Protein AF-A0A235B2T0-F1 (afdb_monomer)

Nearest PDB structures (foldseek):
  3qr1-assembly1_A  TM=4.630E-01  e=9.620E-01  Doryteuthis pealeii
  6hxv-assembly1_A  TM=5.311E-01  e=2.150E+00  Danio rerio
  7z31-assembly1_B  TM=5.820E-01  e=2.930E+00  Saccharomyces cerevisiae S288C
  4ryv-assembly1_A  TM=4.401E-01  e=2.021E+00  Lupinus luteus
  8qgy-assembly1_A  TM=5.493E-01  e=4.519E+00  Homo sapiens

Foldseek 3Di:
DALLVVQLVVVVPDDAQFKFWDDDDPVAFIWIWHWYADPNAIWIWIDTVPDPDIDIDSDSNVVSVVVCVRPPRVPPPDPRDRDDDPPPPDDPPDD

Solvent-accessible surface area (backbone atoms only — not comparable to full-atom values): 5944 Å² total; per-residue (Å²): 136,53,73,65,57,54,52,49,54,50,62,69,68,53,50,82,64,26,39,42,47,47,73,64,47,102,90,42,78,41,37,38,37,34,30,44,76,57,94,94,39,64,30,44,35,42,37,39,90,94,50,94,70,67,47,78,32,76,44,67,65,63,46,49,54,53,48,41,74,79,50,56,72,90,67,70,79,62,83,82,51,78,52,68,79,69,78,77,73,77,81,82,84,74,135

Structure (mmCIF, N/CA/C/O backbone):
data_AF-A0A235B2T0-F1
#
_entry.id   AF-A0A235B2T0-F1
#
loop_
_atom_site.group_PDB
_atom_site.id
_atom_site.type_symbol
_atom_site.label_atom_id
_atom_site.label_alt_id
_atom_site.label_comp_id
_atom_site.label_asym_id
_atom_site.label_entity_id
_atom_site.label_seq_id
_atom_site.pdbx_PDB_ins_code
_atom_site.Cartn_x
_atom_site.Cartn_y
_atom_site.Cartn_z
_atom_site.occupancy
_atom_site.B_iso_or_equiv
_atom_site.auth_seq_id
_atom_site.auth_comp_id
_atom_site.auth_asym_id
_atom_site.auth_atom_id
_atom_site.pdbx_PDB_model_num
ATOM 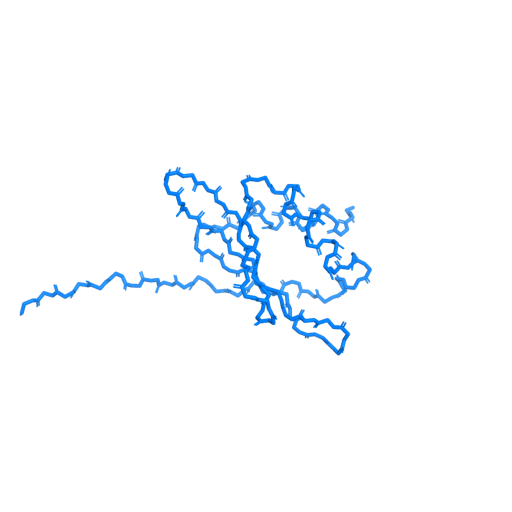1 N N . MET A 1 1 ? -18.079 2.356 11.168 1.00 56.66 1 MET A N 1
ATOM 2 C CA . MET A 1 1 ? -16.946 2.367 10.228 1.00 56.66 1 MET A CA 1
ATOM 3 C C . MET A 1 1 ? -15.684 1.973 10.963 1.00 56.66 1 MET A C 1
ATOM 5 O O . MET A 1 1 ? -15.281 2.646 11.906 1.00 56.66 1 MET A O 1
ATOM 9 N N . THR A 1 2 ? -15.121 0.837 10.584 1.00 71.50 2 THR A N 1
ATOM 10 C CA . THR A 1 2 ? -13.828 0.342 11.054 1.00 71.50 2 THR A CA 1
ATOM 11 C C . THR A 1 2 ? -12.701 0.972 10.234 1.00 71.50 2 THR A C 1
ATOM 13 O O . THR A 1 2 ? -12.896 1.353 9.081 1.00 71.50 2 THR A O 1
ATOM 16 N N . ASN A 1 3 ? -11.490 1.047 10.793 1.00 73.75 3 ASN A N 1
ATOM 17 C CA . ASN A 1 3 ? -10.324 1.581 10.074 1.00 73.75 3 ASN A CA 1
ATOM 18 C C . ASN A 1 3 ? -10.039 0.817 8.763 1.00 73.75 3 ASN A C 1
ATOM 20 O O . ASN A 1 3 ? -9.498 1.393 7.827 1.00 73.75 3 ASN A O 1
ATOM 24 N N . ARG A 1 4 ? -10.414 -0.469 8.677 1.00 81.06 4 ARG A N 1
ATOM 25 C CA . ARG A 1 4 ? -10.277 -1.275 7.454 1.00 81.06 4 ARG A CA 1
ATOM 26 C C . ARG A 1 4 ? -11.181 -0.753 6.339 1.00 81.06 4 ARG A C 1
ATOM 28 O O . ARG A 1 4 ? -10.700 -0.545 5.234 1.00 81.06 4 ARG A O 1
ATOM 35 N N . GLU A 1 5 ? -12.455 -0.511 6.639 1.00 82.69 5 GLU A N 1
ATOM 36 C CA . GLU A 1 5 ? -13.437 0.004 5.672 1.00 82.69 5 GLU A CA 1
ATOM 37 C C . GLU A 1 5 ? -13.011 1.365 5.120 1.00 82.69 5 GLU A C 1
ATOM 39 O O . GLU A 1 5 ? -13.014 1.555 3.911 1.00 82.69 5 GLU A O 1
ATOM 44 N N . GLN A 1 6 ? -12.523 2.258 5.984 1.00 80.50 6 GLN A N 1
ATOM 45 C CA . GLN A 1 6 ? -12.030 3.572 5.562 1.00 80.50 6 GLN A CA 1
ATOM 46 C C . GLN A 1 6 ? -10.838 3.475 4.602 1.00 80.50 6 GLN A C 1
ATOM 48 O O . GLN A 1 6 ? -10.761 4.232 3.640 1.00 80.50 6 GLN A O 1
ATOM 53 N N . ILE A 1 7 ? -9.903 2.548 4.844 1.00 83.12 7 ILE A N 1
ATOM 54 C CA . ILE A 1 7 ? -8.764 2.330 3.941 1.0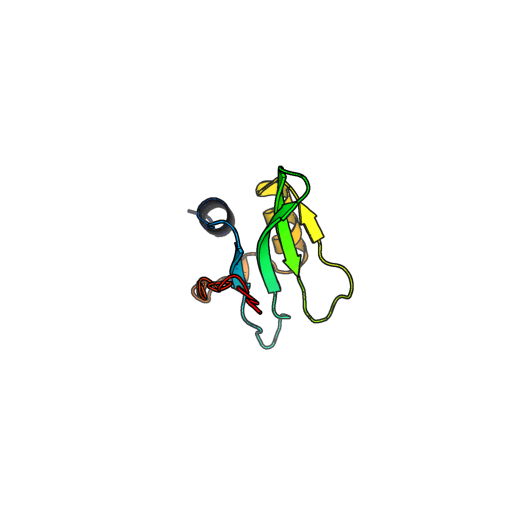0 83.12 7 ILE A CA 1
ATOM 55 C C . ILE A 1 7 ? -9.245 1.734 2.612 1.00 83.12 7 ILE A C 1
ATOM 57 O O . ILE A 1 7 ? -8.750 2.130 1.562 1.00 83.12 7 ILE A O 1
ATOM 61 N N . VAL A 1 8 ? -10.212 0.812 2.634 1.00 88.44 8 VAL A N 1
ATOM 62 C CA . VAL A 1 8 ? -10.797 0.251 1.406 1.00 88.44 8 VAL A CA 1
ATOM 63 C C . VAL A 1 8 ? -11.460 1.349 0.575 1.00 88.44 8 VAL A C 1
ATOM 65 O O . VAL A 1 8 ? -11.131 1.481 -0.601 1.00 88.44 8 VAL A O 1
ATOM 68 N N . GLU A 1 9 ? -12.335 2.160 1.175 1.00 87.50 9 GLU A N 1
ATOM 69 C CA . GLU A 1 9 ? -13.002 3.277 0.490 1.00 87.50 9 GLU A CA 1
ATOM 70 C C . GLU A 1 9 ? -11.982 4.263 -0.082 1.00 87.50 9 GLU A C 1
ATOM 72 O O . GLU A 1 9 ? -12.074 4.672 -1.239 1.00 87.50 9 GLU A O 1
ATOM 77 N N . LEU A 1 10 ? -10.950 4.577 0.701 1.00 85.81 10 LEU A N 1
ATOM 78 C CA . LEU A 1 10 ? -9.856 5.435 0.279 1.00 85.81 10 LEU A CA 1
ATOM 79 C C . LEU A 1 10 ? -9.139 4.885 -0.960 1.00 85.81 10 LEU A C 1
ATOM 81 O O . LEU A 1 10 ? -9.007 5.595 -1.954 1.00 85.81 10 LEU A O 1
ATOM 85 N N . LEU A 1 11 ? -8.717 3.620 -0.936 1.00 87.94 11 LEU A N 1
ATOM 86 C CA . LEU A 1 11 ? -8.028 2.987 -2.062 1.00 87.94 11 LEU A CA 1
ATOM 87 C C . LEU A 1 11 ? -8.921 2.831 -3.297 1.00 87.94 11 LEU A C 1
ATOM 89 O O . LEU A 1 11 ? -8.426 2.943 -4.419 1.00 87.94 11 LEU A O 1
ATOM 93 N N . GLN A 1 12 ? -10.219 2.588 -3.107 1.00 88.88 12 GLN A N 1
ATOM 94 C CA . GLN A 1 12 ? -11.194 2.526 -4.197 1.00 88.88 12 GLN A CA 1
ATOM 95 C C . GLN A 1 12 ? -11.420 3.899 -4.837 1.00 88.88 12 GLN A C 1
ATOM 97 O O . GLN A 1 12 ? -11.548 3.978 -6.061 1.00 88.88 12 GLN A O 1
ATOM 102 N N . SER A 1 13 ? -11.412 4.962 -4.027 1.00 88.38 13 SER A N 1
ATOM 103 C CA . SER A 1 13 ? -11.544 6.349 -4.485 1.00 88.38 13 SER A CA 1
ATOM 104 C C . SER A 1 13 ? -1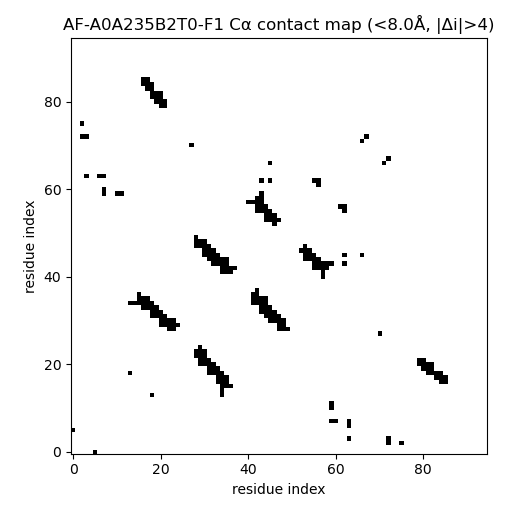0.295 6.892 -5.187 1.00 88.38 13 SER A C 1
ATOM 106 O O . SER A 1 13 ? -10.384 7.912 -5.867 1.00 88.38 13 SER A O 1
ATOM 108 N N . MET A 1 14 ? -9.142 6.216 -5.061 1.00 87.50 14 MET A N 1
ATOM 109 C CA . MET A 1 14 ? -7.906 6.665 -5.700 1.00 87.50 14 MET A CA 1
ATOM 110 C C . MET A 1 14 ? -8.042 6.699 -7.222 1.00 87.50 14 MET A C 1
ATOM 112 O O . MET A 1 14 ? -8.432 5.710 -7.839 1.00 87.50 14 MET A O 1
ATOM 116 N N . GLN A 1 15 ? -7.642 7.798 -7.843 1.00 87.56 15 GLN A N 1
ATOM 117 C CA . GLN A 1 15 ? -7.547 7.922 -9.292 1.00 87.56 15 GLN A CA 1
ATOM 118 C C . GLN A 1 15 ? -6.268 7.269 -9.831 1.00 87.56 15 GLN A C 1
ATOM 120 O O . GLN A 1 15 ? -5.341 6.946 -9.085 1.00 87.56 15 GLN A O 1
ATOM 125 N N . LEU A 1 16 ? -6.222 7.045 -11.146 1.00 87.62 16 LEU A N 1
ATOM 126 C CA . LEU A 1 16 ? -5.020 6.557 -11.820 1.00 87.62 16 LEU A CA 1
ATOM 127 C C . LEU A 1 16 ? -3.853 7.534 -11.597 1.00 87.62 16 LEU A C 1
ATOM 129 O O . LEU A 1 16 ? -4.044 8.744 -11.622 1.00 87.62 16 LEU A O 1
ATOM 133 N N . ASN A 1 17 ? -2.655 6.996 -11.376 1.00 85.81 17 ASN A N 1
ATOM 134 C CA . ASN A 1 17 ? -1.419 7.713 -11.048 1.00 85.81 17 ASN A CA 1
ATOM 135 C C . ASN A 1 17 ? -1.463 8.507 -9.734 1.00 85.81 17 ASN A C 1
ATOM 137 O O . ASN A 1 17 ? -0.500 9.192 -9.393 1.00 85.81 17 ASN A O 1
ATOM 141 N N . GLN A 1 18 ? -2.536 8.383 -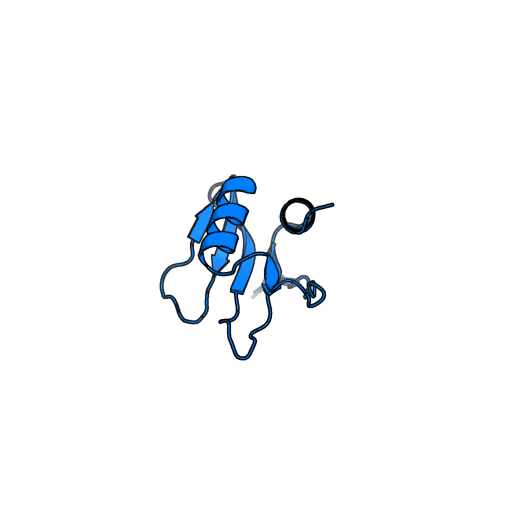8.951 1.00 87.19 18 GLN A N 1
ATOM 142 C CA . GLN A 1 18 ? -2.586 8.976 -7.627 1.00 87.19 18 GLN A CA 1
ATOM 143 C C . GLN A 1 18 ? -1.701 8.188 -6.660 1.00 87.19 18 GLN A C 1
ATOM 145 O O . GLN A 1 18 ? -1.678 6.951 -6.675 1.00 87.19 18 GLN A O 1
ATOM 150 N N . THR A 1 19 ? -1.020 8.920 -5.779 1.00 87.62 19 THR A N 1
ATOM 151 C CA . THR A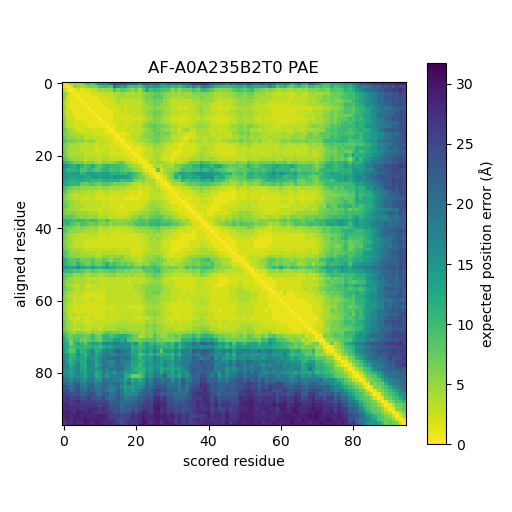 1 19 ? -0.205 8.357 -4.704 1.00 87.62 19 THR A CA 1
ATOM 152 C C . THR A 1 19 ? -0.807 8.701 -3.347 1.00 87.62 19 THR A C 1
ATOM 154 O O . THR A 1 19 ? -1.023 9.859 -2.997 1.00 87.62 19 THR A O 1
ATOM 157 N N . LEU A 1 20 ? -1.049 7.681 -2.537 1.00 86.50 20 LEU A N 1
ATOM 158 C CA . LEU A 1 20 ? -1.398 7.809 -1.135 1.00 86.50 20 LEU A CA 1
ATOM 159 C C . LEU A 1 20 ? -0.148 7.561 -0.294 1.00 86.50 20 LEU A C 1
ATOM 161 O O . LEU A 1 20 ? 0.486 6.517 -0.408 1.00 86.50 20 LEU A O 1
ATOM 165 N N . THR A 1 21 ? 0.203 8.504 0.575 1.00 83.50 21 THR A N 1
ATOM 166 C CA . THR A 1 21 ? 1.386 8.371 1.432 1.00 83.50 21 THR A CA 1
ATOM 167 C C . THR A 1 21 ? 0.974 8.235 2.889 1.00 83.50 21 THR A C 1
ATOM 169 O O . THR A 1 21 ? 0.376 9.136 3.476 1.00 83.50 21 THR A O 1
ATOM 172 N N . PHE A 1 22 ? 1.350 7.118 3.501 1.00 82.12 22 PHE A N 1
ATOM 173 C CA . PHE A 1 22 ? 1.271 6.926 4.940 1.00 82.12 22 PHE A CA 1
ATOM 174 C C . PHE A 1 22 ? 2.559 7.462 5.559 1.00 82.12 22 PHE A C 1
ATOM 176 O O . PHE A 1 22 ? 3.635 6.920 5.289 1.00 82.12 22 PHE A O 1
ATOM 183 N N . PRO A 1 23 ? 2.478 8.519 6.384 1.00 75.25 23 PRO A N 1
ATOM 184 C CA . PRO A 1 23 ? 3.663 9.195 6.877 1.00 75.25 23 PRO A CA 1
ATOM 185 C C . PRO A 1 23 ? 4.501 8.277 7.767 1.00 75.25 23 PRO A C 1
ATOM 187 O O . PRO A 1 23 ? 3.969 7.426 8.503 1.00 75.25 23 PRO A O 1
ATOM 190 N N . PHE A 1 24 ? 5.811 8.520 7.720 1.00 75.75 24 PHE A N 1
ATOM 191 C CA . PHE A 1 24 ? 6.757 8.004 8.696 1.00 75.75 24 PHE A CA 1
ATOM 192 C C . PHE A 1 24 ? 6.329 8.430 10.103 1.00 75.75 24 PHE A C 1
ATOM 194 O O . PHE A 1 24 ? 5.919 9.568 10.337 1.00 75.75 24 PHE A O 1
ATOM 201 N N . THR A 1 25 ? 6.421 7.509 11.053 1.00 72.00 25 THR A N 1
ATOM 202 C CA . THR A 1 25 ? 6.247 7.811 12.479 1.00 72.00 25 THR A CA 1
ATOM 203 C C . THR A 1 25 ? 7.380 7.152 13.248 1.00 72.00 25 THR A C 1
ATOM 205 O O . THR A 1 25 ? 7.982 6.217 12.738 1.00 72.00 25 THR A O 1
ATOM 208 N N . VAL A 1 26 ? 7.632 7.576 14.489 1.00 69.00 26 VAL A N 1
ATOM 209 C CA . VAL A 1 26 ? 8.714 7.033 15.341 1.00 69.00 26 VAL A CA 1
ATOM 210 C C . VAL A 1 26 ? 8.752 5.495 15.362 1.00 69.00 26 VAL A C 1
ATOM 212 O O . VAL A 1 26 ? 9.824 4.909 15.435 1.00 69.00 26 VAL A O 1
ATOM 215 N N . ASN A 1 27 ? 7.593 4.843 15.227 1.00 69.19 27 ASN A N 1
ATOM 216 C CA . ASN A 1 27 ? 7.468 3.388 15.279 1.00 69.19 27 ASN A CA 1
ATOM 217 C C . ASN A 1 27 ? 7.258 2.712 13.909 1.00 69.19 27 ASN A C 1
ATOM 219 O O . ASN A 1 27 ? 7.167 1.489 13.874 1.00 69.19 27 ASN A O 1
ATOM 223 N N . HIS A 1 28 ? 7.117 3.464 12.805 1.00 71.81 28 HIS A N 1
ATOM 224 C CA . HIS A 1 28 ? 6.724 2.905 11.499 1.00 71.81 28 HIS A CA 1
ATOM 225 C C . HIS A 1 28 ? 7.398 3.592 10.328 1.00 71.81 28 HIS A C 1
ATOM 227 O O . HIS A 1 28 ? 7.388 4.819 10.224 1.00 71.81 28 HIS A O 1
ATOM 233 N N . THR A 1 29 ? 7.864 2.766 9.395 1.00 80.50 29 THR A N 1
ATOM 234 C CA . THR A 1 29 ? 8.357 3.216 8.097 1.00 80.50 29 THR A CA 1
ATOM 235 C C . THR A 1 29 ? 7.257 3.900 7.278 1.00 80.50 29 THR A C 1
ATOM 237 O O . THR A 1 29 ? 6.059 3.671 7.478 1.00 80.50 29 THR A O 1
ATOM 240 N N . GLN A 1 30 ? 7.680 4.757 6.356 1.00 84.81 30 GLN A N 1
ATOM 241 C CA . GLN A 1 30 ? 6.802 5.386 5.380 1.00 84.81 30 GLN A CA 1
ATOM 242 C C . GLN A 1 30 ? 6.310 4.342 4.374 1.00 84.81 30 GLN A C 1
ATOM 244 O O . GLN A 1 30 ? 7.057 3.441 3.994 1.00 84.81 30 GLN A O 1
ATOM 249 N N . ILE A 1 31 ? 5.055 4.462 3.947 1.00 87.69 31 ILE A N 1
ATOM 250 C CA . ILE A 1 31 ? 4.463 3.579 2.938 1.00 87.69 31 ILE A CA 1
ATOM 251 C C . ILE A 1 31 ? 3.821 4.454 1.872 1.00 87.69 31 ILE A C 1
ATOM 253 O O . ILE A 1 31 ? 3.074 5.375 2.197 1.00 87.69 31 ILE A O 1
ATOM 257 N N . HIS A 1 32 ? 4.096 4.158 0.612 1.00 89.62 32 HIS A N 1
ATOM 258 C CA . HIS A 1 32 ? 3.453 4.774 -0.537 1.00 89.62 32 HIS A CA 1
ATOM 259 C C . HIS A 1 32 ? 2.556 3.734 -1.189 1.00 89.62 32 HIS A C 1
ATOM 261 O O . HIS A 1 32 ? 2.970 2.597 -1.393 1.00 89.62 32 HIS A O 1
ATOM 267 N N . ILE A 1 33 ? 1.323 4.108 -1.499 1.00 91.31 33 ILE A N 1
ATOM 268 C CA . ILE A 1 33 ? 0.423 3.292 -2.300 1.00 91.31 33 ILE A CA 1
ATOM 269 C C . ILE A 1 33 ? 0.112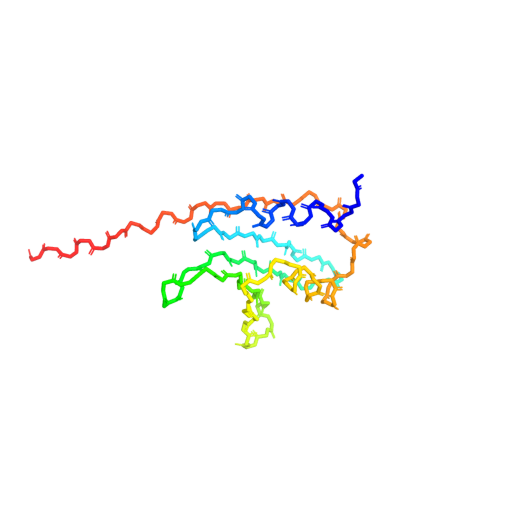 4.068 -3.563 1.00 91.31 33 ILE A C 1
ATOM 271 O O . ILE A 1 33 ? -0.337 5.205 -3.479 1.00 91.31 33 ILE A O 1
ATOM 275 N N . ARG A 1 34 ? 0.353 3.476 -4.727 1.00 92.31 34 ARG A N 1
ATOM 276 C CA . ARG A 1 34 ? 0.067 4.083 -6.029 1.00 92.31 34 ARG A CA 1
ATOM 277 C C . ARG A 1 34 ? -0.963 3.259 -6.766 1.00 92.31 34 ARG A C 1
ATOM 279 O O . ARG A 1 34 ? -0.921 2.035 -6.698 1.00 92.31 34 ARG A O 1
ATOM 286 N N . ARG A 1 35 ? -1.862 3.912 -7.494 1.00 91.94 35 ARG A N 1
ATOM 287 C CA . ARG A 1 35 ? -2.746 3.223 -8.440 1.00 91.94 35 ARG A CA 1
ATOM 288 C C . ARG A 1 35 ? -2.169 3.393 -9.838 1.00 91.94 35 ARG A C 1
ATOM 290 O O . ARG A 1 35 ? -2.106 4.509 -10.334 1.00 91.94 35 ARG A O 1
ATOM 297 N N . VAL A 1 36 ? -1.724 2.310 -10.461 1.00 91.69 36 VAL A N 1
ATOM 298 C CA . VAL A 1 36 ? -1.057 2.338 -11.773 1.00 91.69 36 VAL A CA 1
ATOM 299 C C . VAL A 1 36 ? -1.784 1.441 -12.764 1.00 91.69 36 VAL A C 1
ATOM 301 O O . VAL A 1 36 ? -2.487 0.508 -12.373 1.00 91.69 36 VAL A O 1
ATOM 304 N N . MET A 1 37 ? -1.587 1.700 -14.053 1.00 91.50 37 MET A N 1
ATOM 305 C CA . MET A 1 37 ? -2.024 0.808 -15.120 1.00 91.50 37 MET A CA 1
ATOM 306 C C . MET A 1 37 ? -0.805 0.088 -15.697 1.00 91.50 37 MET A C 1
ATOM 308 O O . MET A 1 37 ? 0.192 0.721 -16.039 1.00 91.50 37 MET A O 1
ATOM 312 N N . ARG A 1 38 ? -0.873 -1.239 -15.806 1.00 87.00 38 ARG A N 1
ATOM 313 C CA . ARG A 1 38 ? 0.174 -2.077 -16.398 1.00 87.00 38 ARG A CA 1
ATOM 314 C C . ARG A 1 38 ? -0.481 -3.104 -17.311 1.00 87.00 38 ARG A C 1
ATOM 316 O O . ARG A 1 38 ? -1.381 -3.806 -16.876 1.00 87.00 38 ARG A O 1
ATOM 323 N N . ALA A 1 39 ? -0.024 -3.187 -18.562 1.00 87.31 39 ALA A N 1
ATOM 324 C CA . ALA A 1 39 ? -0.553 -4.130 -19.556 1.00 87.31 39 ALA A CA 1
ATOM 325 C C . ALA A 1 39 ? -2.096 -4.094 -19.682 1.00 87.31 39 ALA A C 1
ATOM 327 O O . ALA A 1 39 ? -2.740 -5.133 -19.734 1.00 87.31 39 ALA A O 1
ATOM 328 N N . ALA A 1 40 ? -2.672 -2.885 -19.718 1.00 87.94 40 ALA A N 1
ATOM 329 C CA . ALA A 1 40 ? -4.118 -2.617 -19.758 1.00 87.94 40 ALA A CA 1
ATOM 330 C C . ALA A 1 40 ? -4.925 -3.010 -18.502 1.00 87.94 40 ALA A C 1
ATOM 332 O O . ALA A 1 40 ? -6.145 -2.860 -18.488 1.00 87.94 40 ALA A O 1
ATOM 333 N N . GLU A 1 41 ? -4.269 -3.428 -17.421 1.00 90.56 41 GLU A N 1
ATOM 334 C CA . GLU A 1 41 ? -4.921 -3.750 -16.153 1.00 90.56 41 GLU A CA 1
ATOM 335 C C . GLU A 1 41 ? -4.531 -2.757 -15.050 1.00 90.56 41 GLU A C 1
ATOM 337 O O . GLU A 1 41 ? -3.439 -2.181 -15.054 1.00 90.56 41 GLU A O 1
ATOM 342 N N . MET A 1 42 ? -5.429 -2.547 -14.086 1.00 90.06 42 MET A N 1
ATOM 343 C CA . MET A 1 42 ? -5.195 -1.662 -12.943 1.00 90.06 42 MET A CA 1
ATOM 344 C C . MET A 1 42 ? -4.590 -2.423 -11.767 1.00 90.06 42 MET A C 1
ATOM 346 O O . MET A 1 42 ? -5.091 -3.473 -11.372 1.00 90.06 42 MET A O 1
ATOM 350 N N . TYR A 1 43 ? -3.557 -1.840 -11.166 1.00 93.56 43 TYR A N 1
ATOM 351 C CA . TYR A 1 43 ? -2.875 -2.378 -9.998 1.00 93.56 43 TYR A CA 1
ATOM 352 C C . TYR A 1 43 ? -2.739 -1.309 -8.918 1.00 93.56 43 TYR A C 1
ATOM 354 O O . TYR A 1 43 ? -2.450 -0.144 -9.201 1.00 93.56 43 TYR A O 1
ATOM 362 N N . TRP A 1 44 ? -2.870 -1.728 -7.666 1.00 94.00 44 TRP A N 1
ATOM 363 C CA . TRP A 1 44 ? -2.328 -1.004 -6.529 1.00 94.00 44 TRP A CA 1
ATOM 364 C C . TRP A 1 44 ? -0.903 -1.482 -6.272 1.00 94.00 44 TRP A C 1
ATOM 366 O O . TRP A 1 44 ? -0.631 -2.683 -6.201 1.00 94.00 44 TRP A O 1
ATOM 376 N N . VAL A 1 45 ? 0.005 -0.525 -6.136 1.00 93.69 45 VAL A N 1
ATOM 377 C CA . VAL A 1 45 ? 1.420 -0.748 -5.859 1.00 93.69 45 VAL A CA 1
ATOM 378 C C . VAL A 1 45 ? 1.710 -0.237 -4.466 1.00 93.69 45 VAL A C 1
ATOM 380 O O . VAL A 1 45 ? 1.486 0.938 -4.201 1.00 93.69 45 VAL A O 1
ATOM 383 N N . VAL A 1 46 ? 2.208 -1.096 -3.585 1.00 92.06 46 VAL A N 1
ATOM 384 C CA . VAL A 1 46 ? 2.639 -0.721 -2.239 1.00 92.06 46 VAL A CA 1
ATOM 385 C C . VAL A 1 46 ? 4.160 -0.687 -2.204 1.00 92.06 46 VAL A C 1
ATOM 387 O O . VAL A 1 46 ? 4.828 -1.709 -2.365 1.00 92.06 46 VAL A O 1
ATOM 390 N N . GLU A 1 47 ? 4.703 0.497 -1.967 1.00 91.38 47 GLU A N 1
ATOM 391 C CA . GLU A 1 47 ? 6.129 0.776 -1.891 1.00 91.38 47 GLU A CA 1
ATOM 392 C C . GLU A 1 47 ? 6.519 1.192 -0.483 1.00 91.38 47 GLU A C 1
ATOM 394 O O . GLU A 1 47 ? 5.889 2.036 0.155 1.00 91.38 47 GLU A O 1
ATOM 399 N N . ILE A 1 48 ? 7.606 0.602 -0.006 1.00 89.25 48 ILE A N 1
ATOM 400 C CA . ILE A 1 48 ? 8.220 0.951 1.265 1.00 89.25 48 ILE A CA 1
ATOM 401 C C . ILE A 1 48 ? 9.642 1.376 0.923 1.00 89.25 48 ILE A C 1
ATOM 403 O O . ILE A 1 48 ? 10.377 0.534 0.416 1.00 89.25 48 ILE A O 1
ATOM 407 N N . PRO A 1 49 ? 10.069 2.618 1.209 1.00 84.25 49 PRO A N 1
ATOM 408 C CA . PRO A 1 49 ? 11.392 3.103 0.808 1.00 84.25 49 PRO A CA 1
ATOM 409 C C . PRO A 1 49 ? 12.557 2.240 1.315 1.00 84.25 49 PRO A C 1
ATOM 411 O O . PRO A 1 49 ? 13.620 2.200 0.709 1.00 84.25 49 PRO A O 1
ATOM 414 N N . THR A 1 50 ? 12.358 1.522 2.423 1.00 82.44 50 THR A N 1
ATOM 415 C CA . THR A 1 50 ? 13.348 0.601 2.998 1.00 82.44 50 THR A CA 1
ATOM 416 C C . THR A 1 50 ? 13.338 -0.801 2.379 1.00 82.44 50 THR A C 1
ATOM 418 O O . THR A 1 50 ? 14.134 -1.645 2.788 1.00 82.44 50 THR A O 1
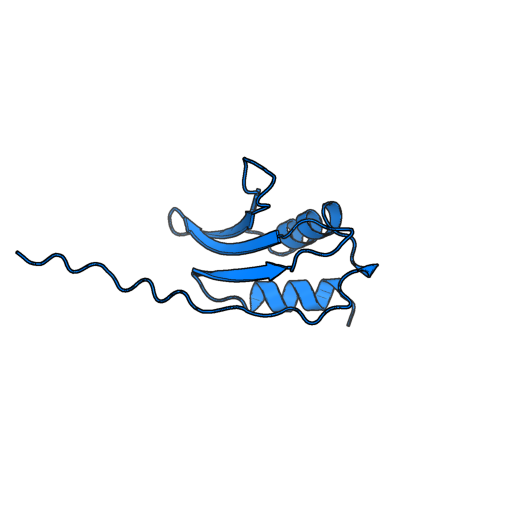ATOM 421 N N . ARG A 1 51 ? 12.446 -1.092 1.423 1.00 83.56 51 ARG A N 1
ATOM 422 C CA . ARG A 1 51 ? 12.360 -2.380 0.724 1.00 83.56 51 ARG A CA 1
ATOM 423 C C . ARG A 1 51 ? 12.631 -2.206 -0.763 1.00 83.56 51 ARG A C 1
ATOM 425 O O . ARG A 1 51 ? 12.137 -1.285 -1.396 1.00 83.56 51 ARG A O 1
ATOM 432 N N . THR A 1 52 ? 13.364 -3.158 -1.326 1.00 81.19 52 THR A N 1
ATOM 433 C CA . THR A 1 52 ? 13.757 -3.145 -2.741 1.00 81.19 52 THR A CA 1
ATOM 434 C C . THR A 1 52 ? 12.611 -3.523 -3.682 1.00 81.19 52 THR A C 1
ATOM 436 O O . THR A 1 52 ? 12.588 -3.071 -4.820 1.00 81.19 52 THR A O 1
ATOM 439 N N . ASN A 1 53 ? 11.650 -4.328 -3.214 1.00 87.12 53 ASN A N 1
ATOM 440 C CA . ASN A 1 53 ? 10.579 -4.863 -4.053 1.00 87.12 53 ASN A CA 1
ATOM 441 C C . ASN A 1 53 ? 9.216 -4.268 -3.666 1.00 87.12 53 ASN A C 1
ATOM 443 O O . ASN A 1 53 ? 8.749 -4.525 -2.549 1.00 87.12 53 ASN A O 1
ATOM 447 N N . PRO A 1 54 ? 8.562 -3.523 -4.577 1.00 90.19 54 PRO A N 1
ATOM 448 C CA . PRO A 1 54 ? 7.169 -3.139 -4.417 1.00 90.19 54 PRO A CA 1
ATOM 449 C C . PRO A 1 54 ? 6.256 -4.364 -4.434 1.00 90.19 54 PRO A C 1
ATOM 451 O O . PRO A 1 54 ? 6.504 -5.335 -5.152 1.00 90.19 54 PRO A O 1
ATOM 454 N N . TYR A 1 55 ? 5.163 -4.292 -3.683 1.00 92.50 55 TYR A N 1
ATOM 455 C CA . TYR A 1 55 ? 4.068 -5.251 -3.778 1.00 92.50 55 TYR A CA 1
ATOM 456 C C . TYR A 1 55 ? 3.026 -4.758 -4.783 1.00 92.50 55 TYR A C 1
ATOM 458 O O . TYR A 1 55 ? 2.701 -3.576 -4.794 1.00 92.50 55 TYR A O 1
ATOM 466 N N . TYR A 1 56 ? 2.492 -5.661 -5.604 1.00 92.31 56 TYR A N 1
ATOM 467 C CA . TYR A 1 56 ? 1.498 -5.360 -6.634 1.00 92.31 56 TYR A CA 1
ATOM 468 C C . TYR A 1 56 ? 0.264 -6.232 -6.425 1.00 92.31 56 TYR A C 1
ATOM 470 O O . TYR A 1 56 ? 0.394 -7.438 -6.219 1.00 92.31 56 TYR A O 1
ATOM 478 N N . SER A 1 57 ? -0.924 -5.641 -6.529 1.00 93.75 57 SER A N 1
ATOM 479 C CA . SER A 1 57 ? -2.185 -6.383 -6.484 1.00 93.75 57 SER A CA 1
ATOM 480 C C . SER A 1 57 ? -3.270 -5.690 -7.303 1.00 93.75 57 SER A C 1
ATOM 482 O O . SER A 1 57 ? -3.355 -4.466 -7.320 1.00 93.75 57 SER A O 1
ATOM 484 N N . GLN A 1 58 ? -4.116 -6.481 -7.960 1.00 92.31 58 GLN A N 1
ATOM 485 C CA . GLN A 1 58 ? -5.346 -6.019 -8.620 1.00 92.31 58 GLN A CA 1
ATOM 486 C C . GLN A 1 58 ? -6.554 -6.048 -7.682 1.00 92.31 58 GLN A C 1
ATOM 488 O O . GLN A 1 58 ? -7.625 -5.563 -8.026 1.00 92.31 58 GLN A O 1
ATOM 493 N N . ASP A 1 59 ? -6.400 -6.652 -6.508 1.00 92.56 59 ASP A N 1
ATOM 494 C CA . ASP A 1 59 ? -7.441 -6.725 -5.502 1.00 92.56 59 ASP A CA 1
ATOM 495 C C . ASP A 1 59 ? -7.143 -5.734 -4.375 1.00 92.56 59 ASP A C 1
ATOM 497 O O . ASP A 1 59 ? -6.069 -5.743 -3.751 1.00 92.56 59 ASP A O 1
ATOM 501 N N . VAL A 1 60 ? -8.125 -4.873 -4.110 1.00 89.75 60 VAL A N 1
ATOM 502 C CA . VAL A 1 60 ? -8.066 -3.890 -3.032 1.00 89.75 60 VAL A CA 1
ATOM 503 C C . VAL A 1 60 ? -8.041 -4.575 -1.668 1.00 89.75 60 VAL A C 1
ATOM 505 O O . VAL A 1 60 ? -7.328 -4.106 -0.786 1.00 89.75 60 VAL A O 1
ATOM 508 N N . GLN A 1 61 ? -8.739 -5.703 -1.484 1.00 90.44 61 GLN A N 1
ATOM 509 C CA . GLN A 1 61 ? -8.748 -6.412 -0.200 1.00 90.44 61 GLN A CA 1
ATOM 510 C C . GLN A 1 61 ? -7.365 -6.987 0.102 1.00 90.44 61 GLN A C 1
ATOM 512 O O . GLN A 1 61 ? -6.813 -6.708 1.162 1.00 90.44 61 GLN A O 1
ATOM 517 N N . SER A 1 62 ? -6.753 -7.665 -0.870 1.00 91.38 62 SER A N 1
ATOM 518 C CA . SER A 1 62 ? -5.375 -8.162 -0.777 1.00 91.38 62 SER A CA 1
ATOM 519 C C . SER A 1 62 ? -4.361 -7.040 -0.508 1.00 91.38 62 SER A C 1
ATOM 521 O O . SER A 1 62 ? -3.448 -7.200 0.302 1.00 91.38 62 SER A O 1
ATOM 523 N N . THR A 1 63 ? -4.550 -5.868 -1.127 1.00 90.31 63 THR A N 1
ATOM 524 C CA . THR A 1 63 ? -3.719 -4.675 -0.877 1.00 90.31 63 THR A CA 1
ATOM 525 C C . THR A 1 63 ? -3.854 -4.183 0.562 1.00 90.31 63 THR A C 1
ATOM 527 O O . THR A 1 63 ? -2.854 -3.869 1.211 1.00 90.31 63 THR A O 1
ATOM 530 N N . VAL A 1 64 ? -5.085 -4.126 1.076 1.00 88.94 64 VAL A N 1
ATOM 531 C CA . VAL A 1 64 ? -5.354 -3.742 2.463 1.00 88.94 64 VAL A CA 1
ATOM 532 C C . VAL A 1 64 ? -4.770 -4.769 3.419 1.00 88.94 64 VAL A C 1
ATOM 534 O O . VAL A 1 64 ? -4.041 -4.384 4.322 1.00 88.94 64 VAL A O 1
ATOM 537 N N . ASP A 1 65 ? -5.010 -6.059 3.216 1.00 89.31 65 ASP A N 1
ATOM 538 C CA . ASP A 1 65 ? -4.493 -7.103 4.098 1.00 89.31 65 ASP A CA 1
ATOM 539 C C . ASP A 1 65 ? -2.954 -7.088 4.138 1.00 89.31 65 ASP A C 1
ATOM 541 O O . ASP A 1 65 ? -2.373 -7.161 5.224 1.00 89.31 65 ASP A O 1
ATOM 545 N N . TYR A 1 66 ? -2.285 -6.863 2.999 1.00 89.25 66 TYR A N 1
ATOM 546 C CA . TYR A 1 66 ? -0.836 -6.634 2.952 1.00 89.25 66 TYR A CA 1
ATOM 547 C C . TYR A 1 66 ? -0.417 -5.394 3.758 1.00 89.25 66 TYR A C 1
ATOM 549 O O . TYR A 1 66 ? 0.505 -5.459 4.576 1.00 89.25 66 TYR A O 1
ATOM 557 N N . LEU A 1 67 ? -1.124 -4.271 3.595 1.00 85.19 67 LEU A N 1
ATOM 558 C CA . LEU A 1 67 ? -0.878 -3.055 4.372 1.00 85.19 67 LEU A CA 1
ATOM 559 C C . LEU A 1 67 ? -1.024 -3.310 5.880 1.00 85.19 67 LEU A C 1
ATOM 561 O O . LEU A 1 67 ? -0.214 -2.813 6.661 1.00 85.19 67 LEU A O 1
ATOM 565 N N . LEU A 1 68 ? -2.013 -4.109 6.293 1.00 83.38 68 LEU A N 1
ATOM 566 C CA . LEU A 1 68 ? -2.272 -4.426 7.699 1.00 83.38 68 LEU A CA 1
ATOM 567 C C . LEU A 1 68 ? -1.238 -5.370 8.309 1.00 83.38 68 LEU A C 1
ATOM 569 O O . LEU A 1 68 ? -0.958 -5.257 9.504 1.00 83.38 68 LEU A O 1
ATOM 573 N N . GLN A 1 69 ? -0.648 -6.258 7.505 1.00 84.12 69 GLN A N 1
ATOM 574 C CA . GLN A 1 69 ? 0.492 -7.080 7.921 1.00 84.12 69 GLN A CA 1
ATOM 575 C C . GLN A 1 69 ? 1.730 -6.224 8.206 1.00 84.12 69 GLN A C 1
ATOM 577 O O . GLN A 1 69 ? 2.478 -6.509 9.138 1.00 84.12 69 GLN A O 1
ATOM 582 N N . ILE A 1 70 ? 1.946 -5.169 7.417 1.00 82.44 70 ILE A N 1
ATOM 583 C CA . ILE A 1 70 ? 3.086 -4.262 7.593 1.00 82.44 70 ILE A CA 1
ATOM 584 C C . ILE A 1 70 ? 2.826 -3.259 8.720 1.00 82.44 70 ILE A C 1
ATOM 586 O O . ILE A 1 70 ? 3.738 -2.940 9.483 1.00 82.44 70 ILE A O 1
ATOM 590 N N . ARG A 1 71 ? 1.597 -2.740 8.820 1.00 76.25 71 ARG A N 1
ATOM 591 C CA . ARG A 1 71 ? 1.218 -1.698 9.775 1.00 76.25 71 ARG A CA 1
ATOM 592 C C . ARG A 1 71 ? -0.184 -1.961 10.342 1.00 76.25 71 ARG A C 1
ATOM 594 O O . ARG A 1 71 ? -1.175 -1.770 9.640 1.00 76.25 71 ARG A O 1
ATOM 601 N N . PRO A 1 72 ? -0.314 -2.339 11.625 1.00 72.94 72 PRO A N 1
ATOM 602 C CA . PRO A 1 72 ? -1.606 -2.700 12.199 1.00 72.94 72 PRO A CA 1
ATOM 603 C C . PRO A 1 72 ? -2.560 -1.502 12.364 1.00 72.94 72 PRO A C 1
ATOM 605 O O . PRO A 1 72 ? -2.166 -0.385 12.712 1.00 72.94 72 PRO A O 1
ATOM 608 N N . LEU A 1 73 ? -3.864 -1.774 12.218 1.00 64.25 73 LEU A N 1
ATOM 609 C CA . LEU A 1 73 ? -4.964 -0.792 12.205 1.00 64.25 73 LEU A CA 1
ATOM 610 C C . LEU A 1 73 ? -5.002 0.186 13.397 1.00 64.25 73 LEU A C 1
ATOM 612 O O . LEU A 1 73 ? -5.500 1.304 13.261 1.00 64.25 73 LEU A O 1
ATOM 616 N N . LYS A 1 74 ? -4.489 -0.209 14.572 1.00 57.59 74 LYS A N 1
ATOM 617 C CA . LYS A 1 74 ? -4.531 0.596 15.813 1.00 57.59 74 LYS A CA 1
ATOM 618 C C . LYS A 1 74 ? -3.755 1.918 15.721 1.00 57.59 74 LYS A C 1
ATOM 620 O O . LYS A 1 74 ? -3.922 2.782 16.580 1.00 57.59 74 LYS A O 1
ATOM 625 N N . GLN A 1 75 ? -2.899 2.068 14.713 1.00 54.94 75 GLN A N 1
ATOM 626 C CA . GLN A 1 75 ? -1.975 3.196 14.575 1.00 54.94 75 GLN A CA 1
ATOM 627 C C . GLN A 1 75 ? -2.360 4.178 13.463 1.00 54.94 75 GLN A C 1
ATOM 629 O O . GLN A 1 75 ? -1.700 5.207 13.317 1.00 54.94 75 GLN A O 1
ATOM 634 N N . PHE A 1 76 ? -3.458 3.936 12.739 1.00 60.69 76 PHE A N 1
ATOM 635 C CA . PHE A 1 76 ? -4.044 4.885 11.782 1.00 60.69 76 PHE A CA 1
ATOM 636 C C . PHE A 1 76 ? -4.855 5.976 12.506 1.00 60.69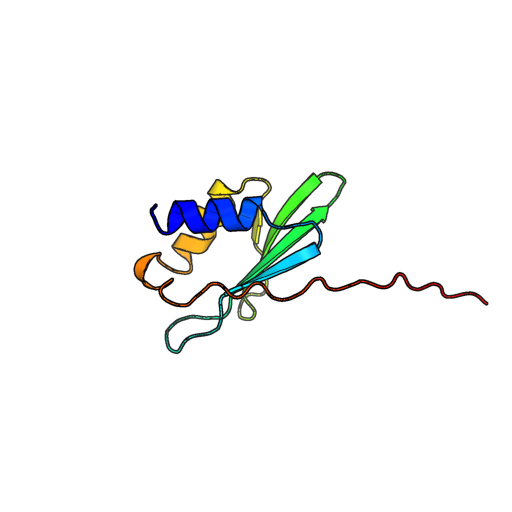 76 PHE A C 1
ATOM 638 O O . PHE A 1 76 ? -5.994 6.258 12.163 1.00 60.69 76 PHE A O 1
ATOM 645 N N . LYS A 1 77 ? -4.280 6.567 13.564 1.00 52.53 77 LYS A N 1
ATOM 646 C CA . LYS A 1 77 ? -4.879 7.694 14.301 1.00 52.53 77 LYS A CA 1
ATOM 647 C C . LYS A 1 77 ? -4.596 9.051 13.651 1.00 52.53 77 LYS A C 1
ATOM 649 O O . LYS A 1 77 ? -5.225 10.036 14.015 1.00 52.53 77 LYS A O 1
ATOM 654 N N . ASN A 1 78 ? -3.646 9.106 12.717 1.00 51.81 78 ASN A N 1
ATOM 655 C CA . ASN A 1 78 ? -3.316 10.329 11.995 1.00 51.81 78 ASN A CA 1
ATOM 656 C C . ASN A 1 78 ? -4.150 10.425 10.714 1.00 51.81 78 ASN A C 1
ATOM 658 O O . ASN A 1 78 ? -4.282 9.416 10.017 1.00 51.81 78 ASN A O 1
ATOM 662 N N . PRO A 1 79 ? -4.678 11.615 10.381 1.00 52.31 79 PRO A N 1
ATOM 663 C CA . PRO A 1 79 ? -5.452 11.808 9.166 1.00 52.31 79 PRO A CA 1
ATOM 664 C C . PRO A 1 79 ? -4.609 11.420 7.951 1.00 52.31 79 PRO A C 1
ATOM 666 O O . PRO A 1 79 ? -3.469 11.869 7.793 1.00 52.31 79 PRO A O 1
ATOM 669 N N . LEU A 1 80 ? -5.179 10.552 7.117 1.00 57.78 80 LEU A N 1
ATOM 670 C CA . LEU A 1 80 ? -4.594 10.106 5.861 1.00 57.78 80 LEU A CA 1
ATOM 671 C C . LEU A 1 80 ? -4.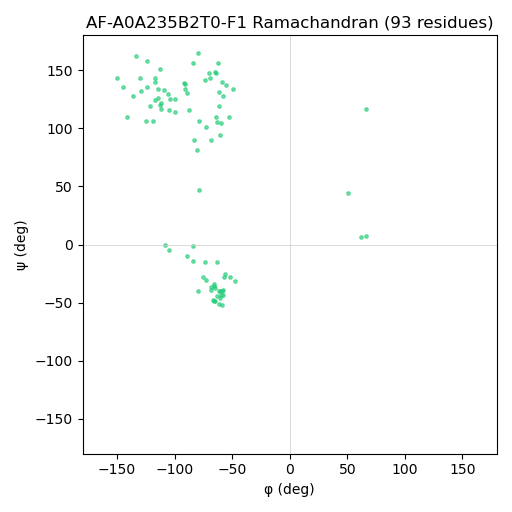473 11.324 4.950 1.00 57.78 80 LEU A C 1
ATOM 673 O O . LEU A 1 80 ? -5.468 11.850 4.454 1.00 57.78 80 LEU A O 1
ATOM 677 N N . LYS A 1 81 ? -3.249 11.828 4.789 1.00 52.69 81 LYS A N 1
ATOM 678 C CA . LYS A 1 81 ? -2.999 12.948 3.889 1.00 52.69 81 LYS A CA 1
ATOM 679 C C . LYS A 1 81 ? -2.960 12.401 2.467 1.00 52.69 81 LYS A C 1
ATOM 681 O O . LYS A 1 81 ? -1.992 11.757 2.071 1.00 52.69 81 LYS A O 1
ATOM 686 N N . HIS A 1 82 ? -4.014 12.672 1.708 1.00 50.81 82 HIS A N 1
ATOM 687 C CA . HIS A 1 82 ? -3.951 12.604 0.255 1.00 50.81 82 HIS A CA 1
ATOM 688 C C . HIS A 1 82 ? -2.912 13.622 -0.204 1.00 50.81 82 HIS A C 1
ATOM 690 O O . HIS A 1 82 ? -3.062 14.813 0.067 1.00 50.81 82 HIS A O 1
ATOM 696 N N . PHE A 1 83 ? -1.852 13.171 -0.863 1.00 50.78 83 PHE A N 1
ATOM 697 C CA . PHE A 1 83 ? -0.906 14.078 -1.493 1.00 50.78 83 PHE A CA 1
ATOM 698 C C . PHE A 1 83 ? -0.879 13.814 -2.993 1.00 50.78 83 PHE A C 1
ATOM 700 O O . PHE A 1 83 ? -0.302 12.836 -3.442 1.00 50.78 83 PHE A O 1
ATOM 707 N N . ARG A 1 84 ? -1.493 14.772 -3.697 1.00 44.84 84 ARG A N 1
ATOM 708 C CA . ARG A 1 84 ? -1.094 15.344 -4.987 1.00 44.84 84 ARG A CA 1
ATOM 709 C C . ARG A 1 84 ? -1.133 14.421 -6.215 1.00 44.84 84 ARG A C 1
ATOM 711 O O . ARG A 1 84 ? -0.369 13.473 -6.339 1.00 44.84 84 ARG A O 1
ATOM 718 N N . GLU A 1 85 ? -1.996 14.803 -7.155 1.00 42.47 85 GLU A N 1
ATOM 719 C CA . GLU A 1 85 ? -1.864 14.519 -8.585 1.00 42.47 85 GLU A CA 1
ATOM 720 C C . GLU A 1 85 ? -0.474 14.977 -9.055 1.00 42.47 85 GLU A C 1
ATOM 722 O O . GLU A 1 85 ? -0.187 16.177 -9.098 1.00 42.47 85 GLU A O 1
ATOM 727 N N . GLU A 1 86 ? 0.413 14.036 -9.376 1.00 38.22 86 GLU A N 1
ATOM 728 C CA . GLU A 1 86 ? 1.526 14.343 -10.269 1.00 38.22 86 GLU A CA 1
ATOM 729 C C . GLU A 1 86 ? 0.933 14.472 -11.670 1.00 38.22 86 GLU A C 1
ATOM 731 O O . GLU A 1 86 ? 0.619 13.485 -12.335 1.00 38.22 86 GLU A O 1
ATOM 736 N N . THR A 1 87 ? 0.737 15.715 -12.104 1.00 37.97 87 THR A N 1
ATOM 737 C CA . THR A 1 87 ? 0.625 16.049 -13.519 1.00 37.97 87 THR A CA 1
ATOM 738 C C . THR A 1 87 ? 1.943 15.626 -14.159 1.00 37.97 87 THR A C 1
ATOM 740 O O . THR A 1 87 ? 2.930 16.359 -14.129 1.00 37.97 87 THR A O 1
ATOM 743 N N . VAL A 1 88 ? 1.981 14.410 -14.699 1.00 40.25 88 VAL A N 1
ATOM 744 C CA . VAL A 1 88 ? 2.982 14.041 -15.693 1.00 40.25 88 VAL A CA 1
ATOM 745 C C . VAL A 1 88 ? 2.610 14.873 -16.916 1.00 40.25 88 VAL A C 1
ATOM 747 O O . VAL A 1 88 ? 1.731 14.498 -17.686 1.00 40.25 88 VAL A O 1
ATOM 750 N N . PHE A 1 89 ? 3.165 16.083 -17.017 1.00 41.22 89 PHE A N 1
ATOM 751 C CA . PHE A 1 89 ? 3.140 16.805 -18.278 1.00 41.22 89 PHE A CA 1
ATOM 752 C C . PHE A 1 89 ? 3.963 15.971 -19.248 1.00 41.22 89 PHE A C 1
ATOM 754 O O . PHE A 1 89 ? 5.173 15.800 -19.083 1.00 41.22 89 PHE A O 1
ATOM 761 N N . ASP A 1 90 ? 3.234 15.384 -20.189 1.00 40.88 90 ASP A N 1
ATOM 762 C CA . ASP A 1 90 ? 3.765 14.668 -21.325 1.00 40.88 90 ASP A CA 1
ATOM 763 C C . ASP A 1 90 ? 4.834 15.529 -21.998 1.00 40.88 90 ASP A C 1
ATOM 765 O O . ASP A 1 90 ? 4.724 16.751 -22.144 1.00 40.88 90 ASP A O 1
ATOM 769 N N . THR A 1 91 ? 5.938 14.872 -22.297 1.00 49.94 91 THR A N 1
ATOM 770 C CA . THR A 1 91 ? 7.149 15.484 -22.804 1.00 49.94 91 THR A CA 1
ATOM 771 C C . THR A 1 91 ? 6.976 15.659 -24.306 1.00 49.94 91 THR A C 1
ATOM 773 O O . THR A 1 91 ? 7.357 14.775 -25.065 1.00 49.94 91 THR A O 1
ATOM 776 N N . GLU A 1 92 ? 6.438 16.786 -24.771 1.00 47.59 92 GLU A N 1
ATOM 777 C CA . GLU A 1 92 ? 6.551 17.134 -26.193 1.00 47.59 92 GLU A CA 1
ATOM 778 C C . GLU A 1 92 ? 7.932 17.745 -26.460 1.00 47.59 92 GLU A C 1
ATOM 780 O O . GLU A 1 92 ? 8.140 18.955 -26.521 1.00 47.59 92 GLU A O 1
ATOM 785 N N . PHE A 1 93 ? 8.906 16.844 -26.604 1.00 53.31 93 PHE A N 1
ATOM 786 C CA . PHE A 1 93 ? 10.080 17.062 -27.438 1.00 53.31 93 PHE A CA 1
ATOM 787 C C . PHE A 1 93 ? 9.580 17.290 -28.872 1.00 53.31 93 PHE A C 1
ATOM 789 O O . PHE A 1 93 ? 9.212 16.339 -29.560 1.00 53.31 93 PHE A O 1
ATOM 796 N N . HIS A 1 94 ? 9.586 18.536 -29.339 1.00 43.09 94 HIS A N 1
ATOM 797 C CA . HIS A 1 94 ? 9.483 18.829 -30.763 1.00 43.09 94 HIS A CA 1
ATOM 798 C C . HIS A 1 94 ? 10.666 19.696 -31.209 1.00 43.09 94 HIS A C 1
ATOM 800 O O . HIS A 1 94 ? 10.733 20.871 -30.872 1.00 43.09 94 HIS A O 1
ATOM 806 N N . ALA A 1 95 ? 11.567 19.007 -31.927 1.00 51.84 95 ALA A N 1
ATOM 807 C CA . ALA A 1 95 ? 12.523 19.422 -32.966 1.00 51.84 95 ALA A CA 1
ATOM 808 C C . ALA A 1 95 ? 13.321 20.727 -32.795 1.00 51.84 95 ALA A C 1
ATOM 810 O O . ALA A 1 95 ? 12.736 21.823 -32.925 1.00 51.84 95 ALA A O 1
#

Organism: NCBI:txid1642702

Radius of gyration: 14.58 Å; Cα contacts (8 Å, |Δi|>4): 124; chains: 1; bounding box: 31×28×49 Å

pLDDT: mean 76.7, std 16.98, range [37.97, 94.0]

Sequence (95 aa):
MTNREQIVELLQSMQLNQTLTFPFTVNHTQIHIRRVMRAAEMYWVVEIPTRTNPYYSQDVQSTVDYLLQIRPLKQFKNPLKHFREETVFDTEFHA

Mean predicted aligned error: 9.81 Å

Secondary structure (DSSP, 8-state):
--HHHHHHHHHHHPPTT-EEEE--BTTB--EEEEEEEETTEEEEEEE-TT-SS-EEES-HHHHHHHHHHHS-GGGTTS---B-------------